Protein AF-A0A7C2FB17-F1 (afdb_monomer_lite)

Foldseek 3Di:
DPPVVVVVVVVVVVVVVVVVVVVCQQVAWDWDADPVRQWIWIATSVRHTPDIHGD

Sequence (55 aa):
MVNMNSLLKQAQKMQEDMQKAQEGLVHIQVEGTAGGGMVKVTANGKMEVLSVHIE

Secondary structure (DSSP, 8-state):
---HHHHHHHHHHHHHHHHHHHHHTTT-EEEEEEGGGTEEEEEETTS-EEEEEE-

Structure (mmCIF, N/CA/C/O backbone):
data_AF-A0A7C2FB17-F1
#
_entry.id   AF-A0A7C2FB17-F1
#
loop_
_atom_site.group_PDB
_atom_site.id
_atom_site.type_symbol
_atom_site.label_atom_id
_atom_site.label_alt_id
_atom_site.label_comp_id
_atom_site.label_asym_id
_atom_site.label_entity_id
_atom_site.label_seq_id
_atom_site.pdbx_PDB_ins_code
_atom_site.Cartn_x
_atom_site.Cartn_y
_atom_site.Cartn_z
_atom_site.occupancy
_atom_site.B_iso_or_equiv
_atom_site.auth_seq_id
_atom_site.auth_comp_id
_atom_site.auth_asym_id
_atom_site.auth_atom_id
_atom_site.pdbx_PDB_model_num
ATOM 1 N N . MET A 1 1 ? -18.523 -11.772 38.395 1.00 53.94 1 MET A N 1
ATOM 2 C CA . MET A 1 1 ? -19.064 -12.030 37.043 1.00 53.94 1 MET A CA 1
ATOM 3 C C . MET A 1 1 ? -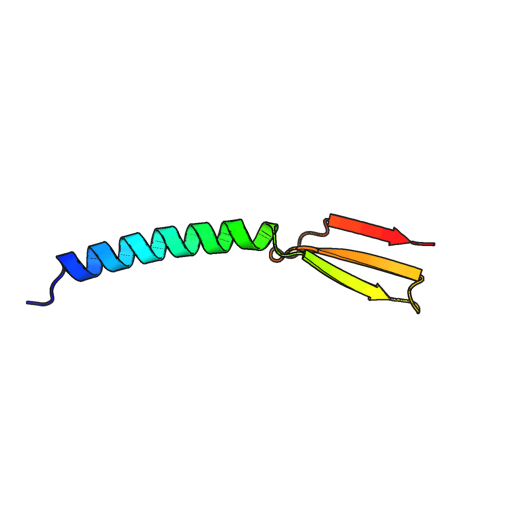18.327 -11.115 36.086 1.00 53.94 1 MET A C 1
ATOM 5 O O . MET A 1 1 ? -18.281 -9.921 36.345 1.00 53.94 1 MET A O 1
ATOM 9 N N . VAL A 1 2 ? -17.654 -11.671 35.079 1.00 60.22 2 VAL A N 1
ATOM 10 C CA . VAL A 1 2 ? -16.860 -10.901 34.107 1.00 60.22 2 VAL A CA 1
ATOM 11 C C . VAL A 1 2 ? -17.771 -9.861 33.441 1.00 60.22 2 VAL A C 1
ATOM 13 O O . VAL A 1 2 ? -18.893 -10.195 33.070 1.00 60.22 2 VAL A O 1
ATOM 16 N N . ASN A 1 3 ? -17.320 -8.605 33.352 1.00 73.19 3 ASN A N 1
ATOM 17 C CA . ASN A 1 3 ? -18.065 -7.469 32.795 1.00 73.19 3 ASN A CA 1
ATOM 18 C C . ASN A 1 3 ? -18.396 -7.689 31.304 1.00 73.19 3 ASN A C 1
ATOM 20 O O . ASN A 1 3 ? -17.743 -7.154 30.411 1.00 73.19 3 ASN A O 1
ATOM 24 N N . MET A 1 4 ? -19.435 -8.472 31.020 1.00 74.69 4 MET A N 1
ATOM 25 C CA . MET A 1 4 ? -19.837 -8.831 29.656 1.00 74.69 4 MET A CA 1
ATOM 26 C C . MET A 1 4 ? -20.202 -7.590 28.821 1.00 74.69 4 MET A C 1
ATOM 28 O O . MET A 1 4 ? -19.941 -7.543 27.623 1.00 74.69 4 MET A O 1
ATOM 32 N N . ASN A 1 5 ? -20.703 -6.532 29.472 1.00 79.94 5 ASN A N 1
ATOM 33 C CA . ASN A 1 5 ? -20.994 -5.247 28.833 1.00 79.94 5 ASN A CA 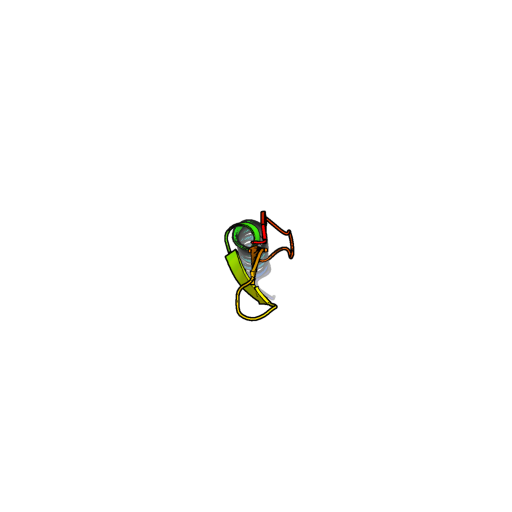1
ATOM 34 C C . ASN A 1 5 ? -19.743 -4.490 28.365 1.00 79.94 5 ASN A C 1
ATOM 36 O O . ASN A 1 5 ? -19.795 -3.825 27.332 1.00 79.94 5 ASN A O 1
ATOM 40 N N . SER A 1 6 ? -18.622 -4.556 29.095 1.00 82.50 6 SER A N 1
ATOM 41 C CA . SER A 1 6 ? -17.382 -3.916 28.635 1.00 82.50 6 SER A CA 1
ATOM 42 C C . SER A 1 6 ? -16.737 -4.715 27.507 1.00 82.50 6 SER A C 1
ATOM 44 O O . SER A 1 6 ? -16.210 -4.118 26.572 1.00 82.50 6 SER A O 1
ATOM 46 N N . LEU A 1 7 ? -16.834 -6.047 27.563 1.00 85.69 7 LEU A N 1
ATOM 47 C CA . LEU A 1 7 ? -16.337 -6.936 26.515 1.00 85.69 7 LEU A CA 1
ATOM 48 C C . LEU A 1 7 ? -17.096 -6.734 25.195 1.00 85.69 7 LEU A C 1
ATOM 50 O O . LEU A 1 7 ? -16.467 -6.574 24.154 1.00 85.69 7 LEU A O 1
ATOM 54 N N . LEU A 1 8 ? -18.431 -6.656 25.239 1.00 88.50 8 LEU A N 1
ATOM 55 C CA . LEU A 1 8 ? -19.262 -6.385 24.058 1.00 88.50 8 LEU A CA 1
ATOM 56 C C . LEU A 1 8 ? -18.922 -5.038 23.404 1.00 88.50 8 LEU A C 1
ATOM 58 O O . LEU A 1 8 ? -18.765 -4.974 22.188 1.00 88.50 8 LEU A O 1
ATOM 62 N N . LYS A 1 9 ? -18.741 -3.974 24.197 1.00 88.50 9 LYS A N 1
ATOM 63 C CA . LYS A 1 9 ? -18.339 -2.654 23.676 1.00 88.50 9 LYS A CA 1
ATOM 64 C C . LYS A 1 9 ? -16.945 -2.669 23.043 1.00 88.50 9 LYS A C 1
ATOM 66 O O . LYS A 1 9 ? -16.733 -2.036 22.014 1.00 88.50 9 LYS A O 1
ATOM 71 N N . GLN A 1 10 ? -15.994 -3.383 23.644 1.00 85.62 10 GLN A N 1
ATOM 72 C CA . GLN A 1 10 ? -14.657 -3.545 23.067 1.00 85.62 10 GLN A CA 1
ATOM 73 C C . GLN A 1 10 ? -14.691 -4.358 21.770 1.00 85.62 10 GLN A C 1
ATOM 75 O O . GLN A 1 10 ? -14.012 -3.990 20.816 1.00 85.62 10 GLN A O 1
ATOM 80 N N . ALA A 1 11 ? -15.511 -5.410 21.706 1.00 88.50 11 ALA A N 1
ATOM 81 C CA . ALA A 1 11 ? -15.690 -6.215 20.501 1.00 88.50 11 ALA A CA 1
ATOM 82 C C . ALA A 1 11 ? -16.323 -5.408 19.354 1.00 88.50 11 ALA A C 1
ATOM 84 O O . ALA A 1 11 ? -15.850 -5.493 18.225 1.00 88.50 11 ALA A O 1
ATOM 85 N N . GLN A 1 12 ? -17.330 -4.574 19.645 1.00 88.62 12 GLN A N 1
ATOM 86 C CA . GLN A 1 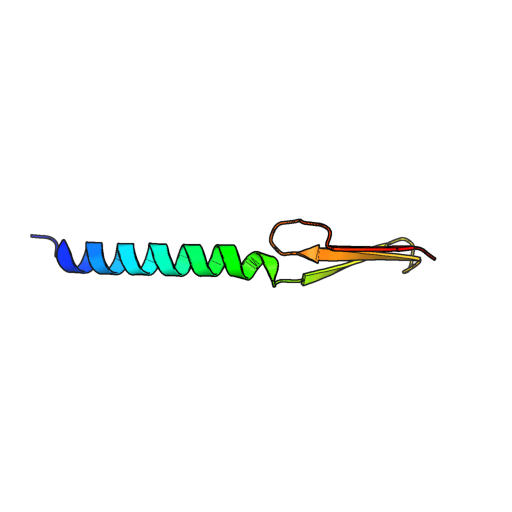12 ? -17.924 -3.659 18.660 1.00 88.62 12 GLN A CA 1
ATOM 87 C C . GLN A 1 12 ? -16.888 -2.677 18.104 1.00 88.62 12 GLN A C 1
ATOM 89 O O . GLN A 1 12 ? -16.751 -2.547 16.891 1.00 88.62 12 GLN A O 1
ATOM 94 N N . LYS A 1 13 ? -16.101 -2.043 18.983 1.00 91.31 13 LYS A N 1
ATOM 95 C CA . LYS A 1 13 ? -15.029 -1.137 18.556 1.00 91.31 13 LYS A CA 1
ATOM 96 C C . LYS A 1 13 ? -13.977 -1.857 17.705 1.00 91.31 13 LYS A C 1
ATOM 98 O O . LYS A 1 13 ? -13.579 -1.345 16.669 1.00 91.31 13 LYS A O 1
ATOM 103 N N . MET A 1 14 ? -13.563 -3.056 18.110 1.00 91.50 14 MET A N 1
ATOM 104 C CA . MET A 1 14 ? -12.628 -3.878 17.338 1.00 91.50 14 MET A CA 1
ATOM 105 C C . MET A 1 14 ? -13.179 -4.211 15.945 1.00 91.50 14 MET A C 1
ATOM 107 O O . MET A 1 14 ? -12.427 -4.180 14.976 1.00 91.50 14 MET A O 1
ATOM 111 N N . GLN A 1 15 ? -14.475 -4.513 15.834 1.00 87.75 15 GLN A N 1
ATOM 112 C CA . GLN A 1 15 ? -15.116 -4.800 14.552 1.00 87.75 15 GLN A CA 1
ATOM 113 C C . GLN A 1 15 ? -15.096 -3.579 13.619 1.00 87.75 15 GLN A C 1
ATOM 115 O O . GLN A 1 15 ? -14.731 -3.720 12.451 1.00 87.75 15 GLN A O 1
ATOM 120 N N . GLU A 1 16 ? -15.428 -2.392 14.133 1.00 93.25 16 GLU A N 1
ATOM 121 C CA . GLU A 1 16 ? -15.349 -1.136 13.373 1.00 93.25 16 GLU A CA 1
ATOM 122 C C . GLU A 1 16 ? -13.910 -0.790 12.973 1.00 93.25 16 GLU A C 1
ATOM 124 O O . GLU A 1 16 ? -13.652 -0.439 11.821 1.00 93.25 16 GLU A O 1
ATOM 129 N N . ASP A 1 17 ? -12.962 -0.903 13.906 1.00 90.31 17 ASP A N 1
ATOM 130 C CA . ASP A 1 17 ? -11.548 -0.614 13.654 1.00 90.31 17 ASP A CA 1
ATOM 131 C C . ASP A 1 17 ? -10.973 -1.584 12.609 1.00 90.31 17 ASP A C 1
ATOM 133 O O . ASP A 1 17 ? -10.208 -1.175 11.734 1.00 90.31 17 ASP A O 1
ATOM 137 N N . MET A 1 18 ? -11.393 -2.854 12.634 1.00 90.06 18 MET A N 1
ATOM 138 C CA . MET A 1 18 ? -10.988 -3.840 11.635 1.00 90.06 18 MET A CA 1
ATOM 139 C C . MET A 1 18 ? -11.575 -3.537 10.254 1.00 90.06 18 MET A C 1
ATOM 141 O O . MET A 1 18 ? -10.847 -3.631 9.267 1.00 90.06 18 MET A O 1
ATOM 145 N N . GLN A 1 19 ? -12.848 -3.137 10.162 1.00 90.31 19 GLN A N 1
ATOM 146 C CA . GLN A 1 19 ? -13.440 -2.699 8.890 1.00 90.31 19 GLN A CA 1
ATOM 147 C C . GLN A 1 19 ? -12.697 -1.491 8.314 1.00 90.31 19 GLN A C 1
ATOM 149 O O . GLN A 1 19 ? -12.277 -1.531 7.158 1.00 90.31 19 GLN A O 1
ATOM 154 N N . LYS A 1 20 ? -12.429 -0.470 9.135 1.00 91.00 20 LYS A N 1
ATOM 155 C CA . LYS A 1 20 ? -11.665 0.714 8.712 1.00 91.00 20 LYS A CA 1
ATOM 156 C C . LYS A 1 20 ? -10.248 0.366 8.273 1.00 91.00 20 LYS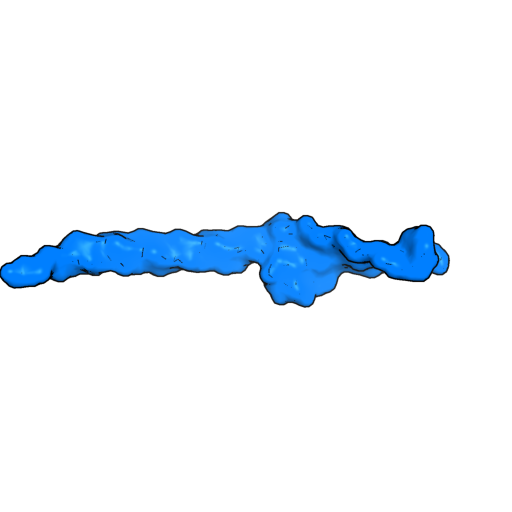 A C 1
ATOM 158 O O . LYS A 1 20 ? -9.769 0.906 7.280 1.00 91.00 20 LYS A O 1
ATOM 163 N N . ALA A 1 21 ? -9.572 -0.536 8.984 1.00 89.12 21 ALA A N 1
ATOM 164 C CA . ALA A 1 21 ? -8.244 -0.994 8.595 1.00 89.12 21 ALA A CA 1
ATOM 165 C C . ALA A 1 21 ? -8.279 -1.685 7.224 1.00 89.12 21 ALA A C 1
ATOM 167 O O . ALA A 1 21 ? -7.468 -1.359 6.362 1.00 89.12 21 ALA A O 1
ATOM 168 N N . GLN A 1 22 ? -9.249 -2.578 6.999 1.00 85.88 22 GLN A N 1
ATOM 169 C CA . GLN A 1 22 ? -9.441 -3.284 5.726 1.00 85.88 22 GLN A CA 1
ATOM 170 C C . GLN A 1 22 ? -9.766 -2.336 4.561 1.00 85.88 22 GLN A C 1
ATOM 172 O O . GLN A 1 22 ? -9.282 -2.540 3.444 1.00 85.88 22 GLN A O 1
ATOM 177 N N . GLU A 1 23 ? -10.562 -1.294 4.800 1.00 89.06 23 GLU A N 1
ATOM 178 C CA . GLU A 1 23 ? -10.822 -0.229 3.823 1.00 89.06 23 GLU A CA 1
ATOM 179 C C . GLU A 1 23 ? -9.554 0.587 3.542 1.00 89.06 23 GLU A C 1
ATOM 181 O O . GLU A 1 23 ? -9.203 0.807 2.383 1.00 89.06 23 GLU A O 1
ATOM 186 N N . GLY A 1 24 ? -8.801 0.941 4.585 1.00 89.50 24 GLY A N 1
ATOM 187 C CA . GLY A 1 24 ? -7.556 1.704 4.491 1.00 89.50 24 GLY A CA 1
ATOM 188 C C . GLY A 1 24 ? -6.455 1.030 3.666 1.00 89.50 24 GLY A C 1
ATOM 189 O O . GLY A 1 24 ? -5.651 1.728 3.047 1.00 89.50 24 GLY A O 1
ATOM 190 N N . LEU A 1 25 ? -6.442 -0.307 3.580 1.00 90.06 25 LEU A N 1
ATOM 191 C CA . LEU A 1 25 ? -5.472 -1.052 2.765 1.00 90.06 25 LEU A CA 1
ATOM 192 C C . LEU A 1 25 ? -5.507 -0.656 1.283 1.00 90.06 25 LEU A C 1
ATOM 194 O O . LEU A 1 25 ? -4.469 -0.700 0.625 1.00 90.06 25 LEU A O 1
ATOM 198 N N . VAL A 1 26 ? -6.667 -0.241 0.757 1.00 89.31 26 VAL A N 1
ATOM 199 C CA . VAL A 1 26 ? -6.789 0.182 -0.650 1.00 89.31 26 VAL A CA 1
ATOM 200 C C . VAL A 1 26 ? -6.056 1.501 -0.924 1.00 89.31 26 VAL A C 1
ATOM 202 O O . VAL A 1 26 ? -5.655 1.768 -2.054 1.00 89.31 26 VAL A O 1
ATOM 205 N N . HIS A 1 27 ? -5.880 2.327 0.111 1.00 91.44 27 HIS A N 1
ATOM 206 C CA . HIS A 1 27 ? -5.249 3.642 0.018 1.00 91.44 27 HIS A CA 1
ATOM 207 C C . HIS A 1 27 ? -3.735 3.592 0.219 1.00 91.44 27 HIS A C 1
ATOM 209 O O . HIS A 1 27 ? -3.038 4.524 -0.178 1.00 91.44 27 HIS A O 1
ATOM 215 N N . ILE A 1 28 ? -3.216 2.515 0.812 1.00 94.25 28 ILE A N 1
ATOM 216 C CA . ILE A 1 28 ? -1.776 2.281 0.883 1.00 94.25 28 ILE A CA 1
ATOM 217 C C . ILE A 1 28 ? -1.302 1.964 -0.527 1.00 94.25 28 ILE A C 1
ATOM 219 O O . ILE A 1 28 ? -1.778 0.998 -1.110 1.00 94.25 28 ILE A O 1
ATOM 223 N N . GLN A 1 29 ? -0.365 2.749 -1.053 1.00 95.00 29 GLN A N 1
ATOM 224 C CA . GLN A 1 29 ? 0.252 2.517 -2.356 1.00 95.00 29 GLN A CA 1
ATOM 225 C C . GLN A 1 29 ? 1.749 2.298 -2.185 1.00 95.00 29 GLN A C 1
ATOM 227 O O . GLN A 1 29 ? 2.410 3.009 -1.428 1.00 95.00 29 GLN A O 1
ATOM 232 N N . VAL A 1 30 ? 2.272 1.314 -2.904 1.00 95.62 30 VAL A N 1
ATOM 233 C CA . VAL A 1 30 ? 3.697 1.000 -2.969 1.00 95.62 30 VAL A CA 1
ATOM 234 C C . VAL A 1 30 ? 4.141 0.988 -4.424 1.00 95.62 30 VAL A C 1
ATOM 236 O O . VAL A 1 30 ? 3.412 0.525 -5.301 1.00 95.62 30 VAL A O 1
ATOM 239 N N . GLU A 1 31 ? 5.338 1.509 -4.677 1.00 95.94 31 GLU A N 1
ATOM 240 C CA . GLU A 1 31 ? 5.952 1.526 -6.001 1.00 95.94 31 GLU A CA 1
ATOM 241 C C . GLU A 1 31 ? 7.132 0.551 -6.027 1.00 95.94 31 GLU A C 1
ATOM 243 O O . GLU A 1 31 ? 8.012 0.602 -5.165 1.00 95.94 31 GLU A O 1
ATOM 248 N N . GLY A 1 32 ? 7.140 -0.343 -7.013 1.00 95.75 32 GLY A N 1
ATOM 249 C CA . GLY A 1 32 ? 8.244 -1.251 -7.299 1.00 95.75 32 GLY A CA 1
ATOM 250 C C . GLY A 1 32 ? 8.839 -0.955 -8.668 1.00 95.75 32 GLY A C 1
ATOM 251 O O . GLY A 1 32 ? 8.110 -0.664 -9.618 1.00 95.75 32 GLY A O 1
ATOM 252 N N . THR A 1 33 ? 10.162 -1.054 -8.781 1.00 96.62 33 THR A N 1
ATOM 253 C CA . THR A 1 33 ? 10.872 -0.895 -10.053 1.00 96.62 33 THR A CA 1
ATOM 254 C C . THR A 1 33 ? 11.677 -2.141 -10.401 1.00 96.62 33 THR A C 1
ATOM 256 O O . THR A 1 33 ? 12.170 -2.855 -9.526 1.00 96.62 33 THR A O 1
ATOM 259 N N . ALA A 1 34 ? 11.804 -2.419 -11.697 1.00 94.81 34 ALA A N 1
ATOM 260 C CA . ALA A 1 34 ? 12.604 -3.518 -12.225 1.00 94.81 34 ALA A CA 1
ATOM 261 C C . ALA A 1 34 ? 13.339 -3.099 -13.507 1.00 94.81 34 ALA A C 1
ATOM 263 O O . ALA A 1 34 ? 13.045 -2.062 -14.106 1.00 94.81 34 ALA A O 1
ATOM 264 N N . GLY A 1 35 ? 14.339 -3.893 -13.908 1.00 92.94 35 GLY A N 1
ATOM 265 C CA . GLY A 1 35 ? 15.101 -3.650 -15.139 1.00 92.94 35 GLY A CA 1
ATOM 266 C C . GLY A 1 35 ? 15.847 -2.312 -15.140 1.00 92.94 35 GLY A C 1
ATOM 267 O O . GLY A 1 35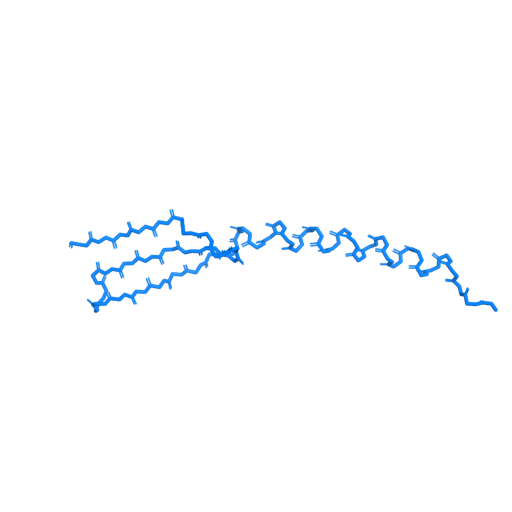 ? 15.828 -1.607 -16.137 1.00 92.94 35 GLY A O 1
ATOM 268 N N . GLY A 1 36 ? 16.432 -1.913 -14.005 1.00 92.75 36 GLY A N 1
ATOM 269 C CA . GLY A 1 36 ? 17.132 -0.627 -13.883 1.00 92.75 36 GLY A CA 1
ATOM 270 C C . GLY A 1 36 ? 16.218 0.604 -13.906 1.00 92.75 36 GLY A C 1
ATOM 271 O O . GLY A 1 36 ? 16.711 1.710 -14.092 1.00 92.75 36 GLY A O 1
ATOM 272 N N . GLY A 1 37 ? 14.905 0.423 -13.719 1.00 91.25 37 GLY A N 1
ATOM 273 C CA . GLY A 1 37 ? 13.910 1.498 -13.760 1.00 91.25 37 GLY A CA 1
ATOM 274 C C . GLY A 1 37 ? 13.044 1.510 -15.022 1.00 91.25 37 GLY A C 1
ATOM 275 O O . GLY A 1 37 ? 12.117 2.308 -15.080 1.00 91.25 37 GLY A O 1
ATOM 276 N N . MET A 1 38 ? 13.294 0.617 -15.989 1.00 93.62 38 MET A N 1
ATOM 277 C CA . MET A 1 38 ? 12.481 0.497 -17.212 1.00 93.62 38 MET A CA 1
ATOM 278 C C . MET A 1 38 ? 11.046 0.040 -16.943 1.00 93.62 38 MET A C 1
ATOM 280 O O . MET A 1 38 ? 10.145 0.362 -17.708 1.00 93.62 38 MET A O 1
ATOM 284 N N . VAL A 1 39 ? 10.831 -0.723 -15.868 1.00 96.19 39 VAL A N 1
ATOM 285 C CA . VAL A 1 39 ? 9.498 -1.160 -15.447 1.00 96.19 39 VAL A CA 1
ATOM 286 C C . VAL A 1 39 ? 9.193 -0.540 -14.097 1.00 96.19 39 VAL A C 1
ATOM 288 O O . VAL A 1 39 ? 9.965 -0.715 -13.150 1.00 96.19 39 VAL A O 1
ATOM 291 N N . LYS A 1 40 ? 8.054 0.142 -13.999 1.00 97.06 40 LYS A N 1
ATOM 292 C CA . LYS A 1 40 ? 7.520 0.703 -12.757 1.00 97.06 40 LYS A CA 1
ATOM 293 C C . LYS A 1 40 ? 6.104 0.182 -12.538 1.00 97.06 40 LYS A C 1
ATOM 295 O O . LYS A 1 40 ? 5.266 0.265 -13.430 1.00 97.06 40 LYS A O 1
ATOM 300 N N . VAL A 1 41 ? 5.838 -0.349 -11.352 1.00 96.94 41 VAL A N 1
ATOM 301 C CA . VAL A 1 41 ? 4.530 -0.895 -10.971 1.00 96.94 41 VAL A CA 1
ATOM 302 C C . VAL A 1 41 ? 4.076 -0.236 -9.681 1.00 96.94 41 VAL A C 1
ATOM 304 O O . VAL A 1 41 ? 4.829 -0.207 -8.707 1.00 96.94 41 VAL A O 1
ATOM 307 N N . THR A 1 42 ? 2.837 0.246 -9.652 1.00 96.56 42 THR A N 1
ATOM 308 C CA . THR A 1 42 ? 2.180 0.680 -8.417 1.00 96.56 42 THR A CA 1
ATOM 309 C C . THR A 1 42 ? 1.153 -0.365 -8.009 1.00 96.56 42 THR A C 1
ATOM 311 O O . THR A 1 42 ? 0.287 -0.734 -8.803 1.00 96.56 42 THR A O 1
ATOM 314 N N . ALA A 1 43 ? 1.229 -0.829 -6.766 1.00 97.12 43 ALA A N 1
ATOM 315 C CA . ALA A 1 43 ? 0.261 -1.750 -6.179 1.00 97.12 43 ALA A CA 1
ATOM 316 C C . ALA A 1 43 ? -0.259 -1.205 -4.847 1.00 97.12 43 ALA A C 1
ATOM 318 O O . ALA A 1 43 ? 0.387 -0.352 -4.233 1.00 97.12 43 ALA A O 1
ATOM 319 N N . ASN A 1 44 ? -1.417 -1.687 -4.396 1.00 96.00 44 ASN A N 1
ATOM 320 C CA . ASN A 1 44 ? -1.977 -1.297 -3.105 1.00 96.00 44 ASN A CA 1
ATOM 321 C C . ASN A 1 44 ? -1.774 -2.342 -1.994 1.00 96.00 44 ASN A C 1
ATOM 323 O O . ASN A 1 44 ? -1.297 -3.454 -2.229 1.00 96.00 44 ASN A O 1
ATOM 327 N N . GLY A 1 45 ? -2.178 -2.001 -0.766 1.00 92.31 45 GLY A N 1
ATOM 328 C CA . GLY A 1 45 ? -2.126 -2.895 0.399 1.00 92.31 45 GLY A CA 1
ATOM 329 C C . GLY A 1 45 ? -3.039 -4.127 0.313 1.00 92.31 45 GLY A C 1
ATOM 330 O O . GLY A 1 45 ? -2.935 -5.014 1.157 1.00 92.31 45 GLY A O 1
ATOM 331 N N . LYS A 1 46 ? -3.909 -4.211 -0.703 1.00 93.75 46 LYS A N 1
ATOM 332 C CA . LYS A 1 46 ? -4.702 -5.404 -1.050 1.00 93.75 46 LYS A CA 1
ATOM 333 C C . LYS A 1 46 ? -4.047 -6.269 -2.132 1.00 93.75 46 LYS A C 1
ATOM 335 O O . LYS A 1 46 ? -4.654 -7.239 -2.573 1.00 93.75 46 LYS A O 1
ATOM 340 N N . MET A 1 47 ? -2.813 -5.949 -2.527 1.00 92.06 47 MET A N 1
ATOM 341 C CA . MET A 1 47 ? -2.088 -6.591 -3.630 1.00 92.06 47 MET A CA 1
ATOM 342 C C . MET A 1 47 ? -2.751 -6.389 -5.002 1.00 92.06 47 MET A C 1
ATOM 344 O O . MET A 1 47 ? -2.480 -7.139 -5.939 1.00 92.06 47 MET A O 1
ATOM 348 N N . GLU A 1 48 ? -3.597 -5.370 -5.150 1.00 94.81 48 GLU A N 1
ATOM 349 C CA . GLU A 1 48 ? -4.150 -4.988 -6.447 1.00 94.81 48 GLU A CA 1
ATOM 350 C C . GLU A 1 48 ? -3.131 -4.115 -7.185 1.00 94.81 48 GLU A C 1
ATOM 352 O O . GLU A 1 48 ? -2.590 -3.159 -6.622 1.00 94.81 48 GLU A O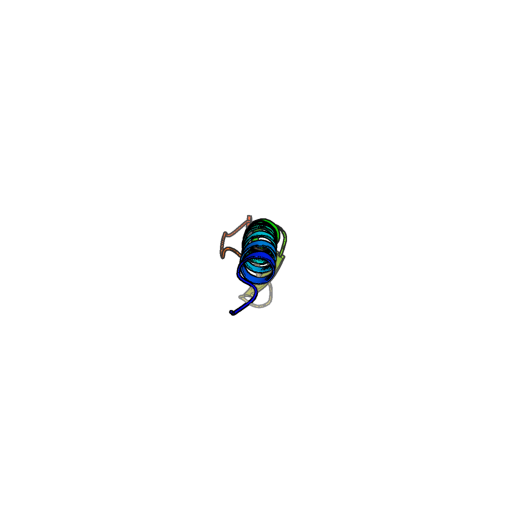 1
ATOM 357 N N . VAL A 1 49 ? -2.865 -4.440 -8.451 1.00 95.81 49 VAL A N 1
ATOM 358 C CA . VAL A 1 49 ? -2.006 -3.627 -9.320 1.00 95.81 49 VAL A CA 1
ATOM 359 C C . VAL A 1 49 ? -2.821 -2.449 -9.843 1.00 95.81 49 VAL A C 1
ATOM 361 O O . VAL A 1 49 ? -3.827 -2.638 -10.523 1.00 95.81 49 VAL A O 1
ATOM 364 N N . LEU A 1 50 ? -2.382 -1.234 -9.521 1.00 96.12 50 LEU A N 1
ATOM 365 C CA . LEU A 1 50 ? -3.049 0.011 -9.901 1.00 96.12 50 LEU A CA 1
ATOM 366 C C . LEU A 1 50 ? -2.511 0.571 -11.219 1.00 96.12 50 LEU A C 1
ATOM 368 O O . LEU A 1 50 ? -3.269 1.128 -12.010 1.00 96.12 50 LEU A O 1
ATOM 372 N N . SER A 1 51 ? -1.205 0.444 -11.456 1.00 96.44 51 SER A N 1
ATOM 373 C CA . SER A 1 51 ? -0.569 0.925 -12.680 1.00 96.44 51 SER A CA 1
ATOM 374 C C . SER A 1 51 ? 0.681 0.120 -13.018 1.00 96.44 51 SER A C 1
ATOM 376 O O . SER A 1 51 ? 1.375 -0.399 -12.140 1.00 96.44 51 SER A O 1
ATOM 378 N N . VAL A 1 52 ? 0.962 0.033 -14.317 1.00 96.25 52 VAL A N 1
ATOM 379 C CA . VAL A 1 52 ? 2.198 -0.521 -14.869 1.00 96.25 52 VAL A CA 1
ATOM 380 C C . VAL A 1 52 ? 2.684 0.444 -15.943 1.00 96.25 52 VAL A C 1
ATOM 382 O O . VAL A 1 52 ? 1.943 0.752 -16.874 1.00 96.25 52 VAL A O 1
ATOM 385 N N . HIS A 1 53 ? 3.914 0.924 -15.797 1.00 96.38 53 HIS A N 1
ATOM 386 C CA . HIS A 1 53 ? 4.614 1.756 -16.770 1.00 96.38 53 HIS A CA 1
ATOM 387 C C . HIS A 1 53 ? 5.839 1.009 -17.286 1.00 96.38 53 HIS A C 1
ATOM 389 O O . HIS A 1 53 ? 6.583 0.414 -16.499 1.00 96.38 53 HIS A O 1
ATOM 395 N N . ILE A 1 54 ? 6.017 1.032 -18.603 1.00 95.38 54 ILE A N 1
ATOM 396 C CA . ILE A 1 54 ? 7.109 0.379 -19.322 1.00 95.38 54 ILE A CA 1
ATOM 397 C C . ILE A 1 54 ? 7.596 1.367 -20.387 1.00 95.38 54 ILE A C 1
ATOM 399 O O . ILE A 1 54 ? 6.765 1.903 -21.121 1.00 95.38 54 ILE A O 1
ATOM 403 N N . GLU A 1 55 ? 8.909 1.604 -20.435 1.00 87.44 55 GLU A N 1
ATOM 404 C CA . GLU A 1 55 ? 9.593 2.378 -21.493 1.00 87.44 55 GLU A CA 1
ATOM 405 C C . GLU A 1 55 ? 9.777 1.580 -22.793 1.00 87.44 55 GLU A C 1
ATOM 407 O O . GLU A 1 55 ? 10.094 0.368 -22.710 1.00 87.44 55 GLU A O 1
#

pLDDT: mean 90.09, std 8.24, range [53.94, 97.12]

Radius of gyration: 19.47 Å; chains: 1; bounding box: 38×16×58 Å